Protein AF-A0A352EDD2-F1 (afdb_monomer)

Foldseek 3Di:
DDDDDDDDPDLVVQVPDDDAREDADCDDDPPHFYQDQLCQVVDPDQDDDDWDWDDDVNAIDTQADPDTPDRHRLVNVCCCVVVVSVQPDDDDADPVRGHDPCPDPCNVVVNSVPPRSVVVVQVVCCVRVHVPDDPVVPPD

Radius of gyration: 17.07 Å; Cα contacts (8 Å, |Δi|>4): 148; chains: 1; bounding box: 43×33×43 Å

Structure (mmCIF, N/CA/C/O backbone):
data_AF-A0A352EDD2-F1
#
_entry.id   AF-A0A352EDD2-F1
#
loop_
_atom_site.group_PDB
_atom_site.id
_atom_site.type_symbol
_atom_site.label_atom_id
_atom_site.label_alt_id
_atom_site.label_comp_id
_atom_site.label_asym_id
_atom_site.label_entity_id
_atom_site.label_seq_id
_atom_site.pdbx_PDB_ins_code
_atom_site.Cartn_x
_atom_site.Cartn_y
_atom_site.Cartn_z
_atom_site.occupancy
_atom_site.B_iso_or_equiv
_atom_site.auth_seq_id
_atom_site.auth_comp_id
_atom_site.auth_asym_id
_atom_site.auth_atom_id
_atom_site.pdbx_PDB_model_num
ATOM 1 N N . MET A 1 1 ? -9.842 1.623 -21.195 1.00 48.62 1 MET A N 1
ATOM 2 C CA . MET A 1 1 ? -8.895 0.660 -21.825 1.00 48.62 1 MET A CA 1
ATOM 3 C C . MET A 1 1 ? -8.670 -0.501 -20.860 1.00 48.62 1 MET A C 1
ATOM 5 O O . MET A 1 1 ? -8.282 -0.238 -19.732 1.00 48.62 1 MET A O 1
ATOM 9 N N . ARG A 1 2 ? -8.940 -1.762 -21.238 1.00 57.62 2 ARG A N 1
ATOM 10 C CA . ARG A 1 2 ? -8.622 -2.919 -20.375 1.00 57.62 2 ARG A CA 1
ATOM 11 C C . ARG A 1 2 ? -7.118 -3.182 -20.448 1.00 57.62 2 ARG A C 1
ATOM 13 O O . ARG A 1 2 ? -6.628 -3.575 -21.502 1.00 57.62 2 ARG A O 1
ATOM 20 N N . VAL A 1 3 ? -6.395 -2.942 -19.356 1.00 72.31 3 VAL A N 1
ATOM 21 C CA . VAL A 1 3 ? -4.993 -3.366 -19.233 1.00 72.31 3 VAL A CA 1
ATOM 22 C C . VAL A 1 3 ? -4.978 -4.893 -19.214 1.00 72.31 3 VAL A C 1
ATOM 24 O O . VAL A 1 3 ? -5.673 -5.510 -18.405 1.00 72.31 3 VAL A O 1
ATOM 27 N N . LYS A 1 4 ? -4.235 -5.518 -20.132 1.00 83.94 4 LYS A N 1
ATOM 28 C CA . LYS A 1 4 ? -4.057 -6.972 -20.130 1.00 83.94 4 LYS A CA 1
ATOM 29 C C . LYS A 1 4 ? -3.035 -7.321 -19.051 1.00 83.94 4 LYS A C 1
ATOM 31 O O . LYS A 1 4 ? -1.848 -7.091 -19.240 1.00 83.94 4 LYS A O 1
ATOM 36 N N . VAL A 1 5 ? -3.508 -7.874 -17.941 1.00 90.00 5 VAL A N 1
ATOM 37 C CA . VAL A 1 5 ? -2.650 -8.424 -16.887 1.00 90.00 5 VAL A CA 1
ATOM 38 C C . VAL A 1 5 ? -2.395 -9.898 -17.192 1.00 90.00 5 VAL A C 1
ATOM 40 O O . VAL A 1 5 ? -3.329 -10.637 -17.510 1.00 90.00 5 VAL A O 1
ATOM 43 N N . ILE A 1 6 ? -1.132 -10.315 -17.134 1.00 94.25 6 ILE A N 1
ATOM 44 C CA . ILE A 1 6 ? -0.719 -11.714 -17.274 1.00 94.25 6 ILE A CA 1
ATOM 45 C C . ILE A 1 6 ? -0.005 -12.099 -15.983 1.00 94.25 6 ILE A C 1
ATOM 47 O O . ILE A 1 6 ? 0.909 -11.401 -15.551 1.00 94.25 6 ILE A O 1
ATOM 51 N N . HIS A 1 7 ? -0.446 -13.190 -15.365 1.00 94.88 7 HIS A N 1
ATOM 52 C CA . HIS A 1 7 ? 0.143 -13.703 -14.136 1.00 94.88 7 HIS A CA 1
ATOM 53 C C . HIS A 1 7 ? 1.145 -14.804 -14.467 1.00 94.88 7 HIS A C 1
ATOM 55 O O . HIS A 1 7 ? 0.839 -15.708 -15.245 1.00 94.88 7 HIS A O 1
ATOM 61 N N . TYR A 1 8 ? 2.313 -14.737 -13.836 1.00 96.31 8 TYR A N 1
ATOM 62 C CA . TYR A 1 8 ? 3.366 -15.735 -13.957 1.00 96.31 8 TYR A CA 1
ATOM 63 C C . TYR A 1 8 ? 3.668 -16.315 -12.577 1.00 96.31 8 TYR A C 1
ATOM 65 O O . TYR A 1 8 ? 3.790 -15.576 -11.603 1.00 96.31 8 TYR A O 1
ATOM 73 N N . SER A 1 9 ? 3.786 -17.639 -12.505 1.00 94.12 9 SER A N 1
ATOM 74 C CA . SER A 1 9 ? 4.278 -18.371 -11.328 1.00 94.12 9 SER A CA 1
ATOM 75 C C . SER A 1 9 ? 5.640 -19.025 -11.573 1.00 94.12 9 SER A C 1
ATOM 77 O O . SER A 1 9 ? 6.190 -19.647 -10.672 1.00 94.12 9 SER A O 1
ATOM 79 N N . ASP A 1 10 ? 6.155 -18.914 -12.798 1.00 95.50 10 ASP A N 1
ATOM 80 C CA . ASP A 1 10 ? 7.452 -19.422 -13.228 1.00 95.50 10 ASP A CA 1
ATOM 81 C C . ASP A 1 10 ? 8.394 -18.248 -13.532 1.00 95.50 10 ASP A C 1
ATOM 83 O O . ASP A 1 10 ? 8.004 -17.280 -14.194 1.00 95.50 10 ASP A O 1
ATOM 87 N N . LEU A 1 11 ? 9.625 -18.330 -13.024 1.00 95.25 11 LEU A N 1
ATOM 88 C CA . LEU A 1 11 ? 10.601 -17.244 -13.105 1.00 95.25 11 LEU A CA 1
ATOM 89 C C . LEU A 1 11 ? 11.130 -17.037 -14.529 1.00 95.25 11 LEU A C 1
ATOM 91 O O . LEU A 1 11 ? 11.379 -15.896 -14.920 1.00 95.25 11 LEU A O 1
ATOM 95 N N . GLU A 1 12 ? 11.303 -18.105 -15.304 1.00 95.81 12 GLU A N 1
ATOM 96 C CA . GLU A 1 12 ? 11.847 -18.030 -16.663 1.00 95.81 12 GLU A CA 1
ATOM 97 C C . GLU A 1 12 ? 10.827 -17.384 -17.612 1.00 95.81 12 GLU A C 1
ATOM 99 O O . GLU A 1 12 ? 11.146 -16.441 -18.348 1.00 95.81 12 GLU A O 1
ATOM 104 N N . ALA A 1 13 ? 9.564 -17.806 -17.514 1.00 96.12 13 ALA A N 1
ATOM 105 C CA . ALA A 1 13 ? 8.455 -17.206 -18.247 1.00 96.12 13 ALA A CA 1
ATOM 106 C C . ALA A 1 13 ? 8.231 -15.732 -17.862 1.00 96.12 13 ALA A C 1
ATOM 108 O O . ALA A 1 13 ? 7.986 -14.901 -18.733 1.00 96.12 13 ALA A O 1
ATOM 109 N N . PHE A 1 14 ? 8.350 -15.386 -16.574 1.00 96.94 14 PHE A N 1
ATOM 110 C CA . PHE A 1 14 ? 8.265 -13.993 -16.125 1.00 96.94 14 PHE A CA 1
ATOM 111 C C . PHE A 1 14 ? 9.423 -13.146 -16.662 1.00 96.94 14 PHE A C 1
ATOM 113 O O . PHE A 1 14 ? 9.208 -12.048 -17.170 1.00 96.94 14 PHE A O 1
ATOM 120 N N . SER A 1 15 ? 10.653 -13.655 -16.570 1.00 95.56 15 SER A N 1
ATOM 121 C CA . SER A 1 15 ? 11.858 -12.919 -16.972 1.00 95.56 15 SER A CA 1
ATOM 122 C C . SER A 1 15 ? 11.866 -12.597 -18.466 1.00 95.56 15 SER A C 1
ATOM 124 O O . SER A 1 15 ? 12.276 -11.498 -18.843 1.00 95.56 15 SER A O 1
ATOM 126 N N . SER A 1 16 ? 11.358 -13.521 -19.289 1.00 95.69 16 SER A N 1
ATOM 127 C CA . SER A 1 16 ? 11.246 -13.388 -20.748 1.00 95.69 16 SER A CA 1
ATOM 128 C C . SER A 1 16 ? 10.016 -12.604 -21.228 1.00 95.69 16 SER A C 1
ATOM 130 O O . SER A 1 16 ? 9.886 -12.356 -22.427 1.00 95.69 16 SER A O 1
ATOM 132 N N . ALA A 1 17 ? 9.116 -12.198 -20.326 1.00 95.19 17 ALA A N 1
ATOM 133 C CA . ALA A 1 17 ? 7.916 -11.455 -20.689 1.00 95.19 17 ALA A CA 1
ATOM 134 C C . ALA A 1 17 ? 8.232 -10.023 -21.157 1.00 95.19 17 ALA A C 1
ATOM 136 O O . ALA A 1 17 ? 9.081 -9.329 -20.595 1.00 95.19 17 ALA A O 1
ATOM 137 N N . GLU A 1 18 ? 7.485 -9.556 -22.157 1.00 92.38 18 GLU A N 1
ATOM 138 C CA . GLU A 1 18 ? 7.551 -8.176 -22.639 1.00 92.38 18 GLU A CA 1
ATOM 139 C C . GLU A 1 18 ? 6.689 -7.225 -21.792 1.00 92.38 18 GLU A C 1
ATOM 141 O O . GLU A 1 18 ? 5.644 -7.602 -21.253 1.00 92.38 18 GLU A O 1
ATOM 146 N N . GLY A 1 19 ? 7.085 -5.950 -21.749 1.00 90.25 19 GLY A N 1
ATOM 147 C CA . GLY A 1 19 ? 6.339 -4.876 -21.090 1.00 90.25 19 GLY A CA 1
ATOM 148 C C . GLY A 1 19 ? 6.771 -4.608 -19.647 1.00 90.25 19 GLY A C 1
ATOM 149 O O . GLY A 1 19 ? 7.867 -4.970 -19.226 1.00 90.25 19 GLY A O 1
ATOM 150 N N . ILE A 1 20 ? 5.912 -3.913 -18.893 1.00 90.88 20 ILE A N 1
ATOM 151 C CA . ILE A 1 20 ? 6.178 -3.581 -17.488 1.00 90.88 20 ILE A CA 1
ATOM 152 C C . ILE A 1 20 ? 6.015 -4.844 -16.643 1.00 90.88 20 ILE A C 1
ATOM 154 O O . ILE A 1 20 ? 4.925 -5.413 -16.564 1.00 90.88 20 ILE A O 1
ATOM 158 N N . LYS A 1 21 ? 7.099 -5.248 -15.982 1.00 94.94 21 LYS A N 1
ATOM 159 C CA . LYS A 1 21 ? 7.143 -6.396 -15.079 1.00 94.94 21 LYS A CA 1
ATOM 160 C C . LYS A 1 21 ? 7.026 -5.925 -13.633 1.00 94.94 21 LYS A C 1
ATOM 162 O O . LYS A 1 21 ? 7.839 -5.127 -13.177 1.00 94.94 21 LYS A O 1
ATOM 167 N N . ILE A 1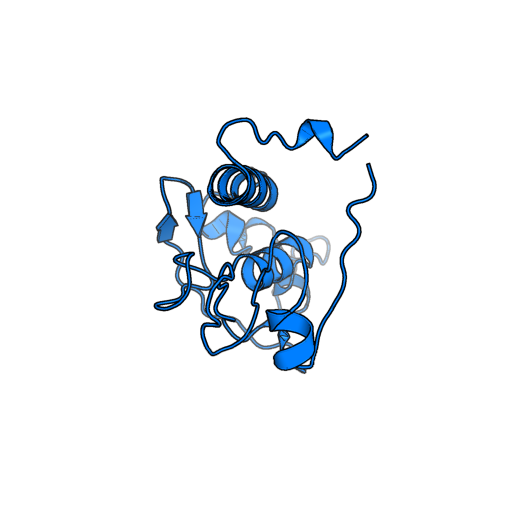 22 ? 6.024 -6.437 -12.921 1.00 95.38 22 ILE A N 1
ATOM 168 C CA . ILE A 1 22 ? 5.833 -6.205 -11.485 1.00 95.38 22 ILE A CA 1
ATOM 169 C C . ILE A 1 22 ? 6.049 -7.534 -10.767 1.00 95.38 22 ILE A C 1
ATOM 171 O O . ILE A 1 22 ? 5.323 -8.500 -11.000 1.00 95.38 22 ILE A O 1
ATOM 175 N N . ASN A 1 23 ? 7.050 -7.570 -9.898 1.00 97.00 23 ASN A N 1
ATOM 176 C CA . ASN A 1 23 ? 7.376 -8.690 -9.037 1.00 97.00 23 ASN A CA 1
ATOM 177 C C . ASN A 1 23 ? 6.761 -8.468 -7.649 1.00 97.00 23 ASN A C 1
ATOM 179 O O . ASN A 1 23 ? 7.181 -7.572 -6.919 1.00 97.00 23 ASN A O 1
ATOM 183 N N . TYR A 1 24 ? 5.803 -9.315 -7.273 1.00 96.88 24 TYR A N 1
ATOM 184 C CA . TYR A 1 24 ? 5.250 -9.377 -5.920 1.00 96.88 24 TYR A CA 1
ATOM 185 C C . TYR A 1 24 ? 5.659 -10.691 -5.246 1.00 96.88 24 TYR A C 1
ATOM 187 O O . TYR A 1 24 ? 4.888 -11.648 -5.173 1.00 96.88 24 TYR A O 1
ATOM 195 N N . SER A 1 25 ? 6.916 -10.762 -4.809 1.00 95.31 25 SER A N 1
ATOM 196 C CA . SER A 1 25 ? 7.490 -11.935 -4.140 1.00 95.31 25 SER A CA 1
ATOM 197 C C . SER A 1 25 ? 8.539 -11.527 -3.094 1.00 95.31 25 SER A C 1
ATOM 199 O O . SER A 1 25 ? 8.985 -10.376 -3.085 1.00 95.31 25 SER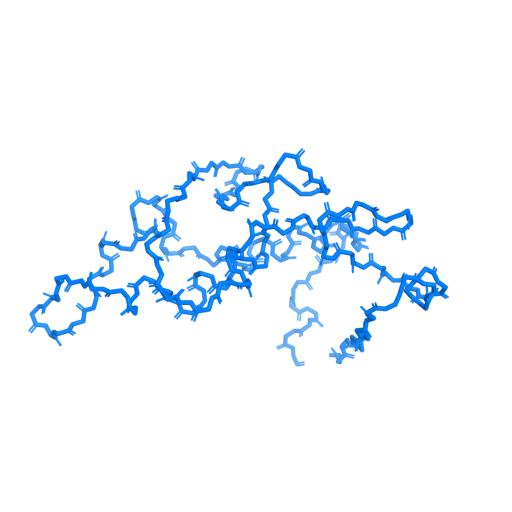 A O 1
ATOM 201 N N . PRO A 1 26 ? 8.951 -12.426 -2.178 1.00 93.44 26 PRO A N 1
ATOM 202 C CA . PRO A 1 26 ? 9.923 -12.090 -1.133 1.00 93.44 26 PRO A CA 1
ATOM 203 C C . PRO A 1 26 ? 11.299 -11.662 -1.661 1.00 93.44 26 PRO A C 1
ATOM 205 O O . PRO A 1 26 ? 12.013 -10.933 -0.973 1.00 93.44 26 PRO A O 1
ATOM 208 N N . THR A 1 27 ? 11.672 -12.100 -2.865 1.00 94.19 27 THR A N 1
ATOM 209 C CA . THR A 1 27 ? 12.994 -11.877 -3.461 1.00 94.19 27 THR A CA 1
ATOM 210 C C . THR A 1 27 ? 12.912 -10.930 -4.657 1.00 94.19 27 THR A C 1
ATOM 212 O O . THR A 1 27 ? 12.009 -11.089 -5.480 1.00 94.19 27 THR A O 1
ATOM 215 N N . PRO A 1 28 ? 13.846 -9.973 -4.802 1.00 96.06 28 PRO A N 1
ATOM 216 C CA . PRO A 1 28 ? 13.902 -9.131 -5.991 1.00 96.06 28 PRO A CA 1
ATOM 217 C C . PRO A 1 28 ? 14.203 -9.973 -7.239 1.00 96.06 28 PRO A C 1
ATOM 219 O O . PRO A 1 28 ? 14.900 -10.985 -7.166 1.00 96.06 28 PRO A O 1
ATOM 222 N N . ILE A 1 29 ? 13.676 -9.534 -8.381 1.00 96.69 29 ILE A N 1
ATOM 223 C CA . ILE A 1 29 ? 13.942 -10.108 -9.703 1.00 96.69 29 ILE A CA 1
ATOM 224 C C . ILE A 1 29 ? 14.438 -8.957 -10.576 1.00 96.69 29 ILE A C 1
ATOM 226 O O . ILE A 1 29 ? 13.841 -7.880 -10.570 1.00 96.69 29 ILE A O 1
ATOM 230 N N . GLU A 1 30 ? 15.536 -9.176 -11.293 1.00 94.56 30 GLU A N 1
ATOM 231 C CA . GLU A 1 30 ? 16.143 -8.171 -12.167 1.00 94.56 30 GLU A CA 1
ATOM 232 C C . GLU A 1 30 ? 15.182 -7.734 -13.287 1.00 94.56 30 GLU A C 1
ATOM 234 O O . GLU A 1 30 ? 14.270 -8.471 -13.677 1.00 94.56 30 GLU A O 1
ATOM 239 N N . ASP A 1 31 ? 15.357 -6.506 -13.778 1.00 94.19 31 ASP A N 1
ATOM 240 C CA . ASP A 1 31 ? 14.500 -5.888 -14.798 1.00 94.19 31 ASP A CA 1
ATOM 241 C C . ASP A 1 31 ? 13.000 -5.913 -14.453 1.00 94.19 31 ASP A C 1
ATOM 243 O O . ASP A 1 31 ? 12.144 -6.046 -15.331 1.00 94.19 31 ASP A O 1
ATOM 247 N N . SER A 1 32 ? 12.656 -5.806 -13.168 1.00 95.62 32 SER A N 1
ATOM 248 C CA . SER A 1 32 ? 11.273 -5.714 -12.706 1.00 95.62 32 SER A CA 1
ATOM 249 C C . SER A 1 32 ? 11.131 -4.711 -11.573 1.00 95.62 32 SER A C 1
ATOM 251 O O . SER A 1 32 ? 12.062 -4.491 -10.803 1.00 95.62 32 SER A O 1
ATOM 253 N N . VAL A 1 33 ? 9.939 -4.132 -11.463 1.00 95.50 33 VAL A N 1
ATOM 254 C CA . VAL A 1 33 ? 9.542 -3.375 -10.281 1.00 95.50 33 VAL A CA 1
ATOM 255 C C . VAL A 1 33 ? 9.276 -4.354 -9.146 1.00 95.50 33 VAL A C 1
ATOM 257 O O . VAL A 1 33 ? 8.441 -5.251 -9.297 1.00 95.50 33 VAL A O 1
ATOM 260 N N . HIS A 1 34 ? 9.922 -4.173 -8.000 1.00 97.12 34 HIS A N 1
ATOM 261 C CA . HIS A 1 34 ? 9.765 -5.057 -6.849 1.00 97.12 34 HIS A CA 1
ATOM 262 C C . HIS A 1 34 ? 8.847 -4.465 -5.781 1.00 97.12 34 HIS A C 1
ATOM 264 O O . HIS A 1 34 ? 9.152 -3.455 -5.152 1.00 97.12 34 HIS A O 1
ATOM 270 N N . ILE A 1 35 ? 7.748 -5.161 -5.505 1.00 97.69 35 ILE A N 1
ATOM 271 C CA . ILE A 1 35 ? 6.919 -4.950 -4.322 1.00 97.69 35 ILE A CA 1
ATOM 272 C C . ILE A 1 35 ? 7.191 -6.116 -3.365 1.00 97.69 35 ILE A C 1
ATOM 274 O O . ILE A 1 35 ? 6.822 -7.257 -3.643 1.00 97.69 35 ILE A O 1
ATOM 278 N N . SER A 1 36 ? 7.844 -5.853 -2.231 1.00 97.69 36 SER A N 1
ATOM 279 C CA . SER A 1 36 ? 8.060 -6.889 -1.216 1.00 97.69 36 SER A CA 1
ATOM 280 C C . SER A 1 36 ? 6.756 -7.150 -0.448 1.00 97.69 36 SER A C 1
ATOM 282 O O . SER A 1 36 ? 6.205 -6.207 0.120 1.00 97.69 36 SER A O 1
ATOM 284 N N . PRO A 1 37 ? 6.262 -8.397 -0.374 1.00 97.56 37 PRO A N 1
ATOM 285 C CA . PRO A 1 37 ? 5.041 -8.701 0.355 1.00 97.56 37 PRO A CA 1
ATOM 286 C C . PRO A 1 37 ? 5.225 -8.535 1.866 1.00 97.56 37 PRO A C 1
ATOM 288 O O . PRO A 1 37 ? 6.212 -9.011 2.435 1.00 97.56 37 PRO A O 1
ATOM 291 N N . GLN A 1 38 ? 4.261 -7.889 2.526 1.00 96.94 38 GLN A N 1
ATOM 292 C CA . GLN A 1 38 ? 4.243 -7.774 3.987 1.00 96.94 38 GLN A CA 1
ATOM 293 C C . GLN A 1 38 ? 3.826 -9.089 4.661 1.00 96.94 38 GLN A C 1
ATOM 295 O O . GLN A 1 38 ? 4.373 -9.407 5.715 1.00 96.94 38 GLN A O 1
ATOM 300 N N . GLY A 1 39 ? 2.937 -9.863 4.032 1.00 95.81 39 GLY A N 1
ATOM 301 C CA . GLY A 1 39 ? 2.497 -11.179 4.513 1.00 95.81 39 GLY A CA 1
ATOM 302 C C . GLY A 1 39 ? 0.983 -11.327 4.658 1.00 95.81 39 GLY A C 1
ATOM 303 O O . GLY A 1 39 ? 0.486 -12.427 4.428 1.00 95.81 39 GLY A O 1
ATOM 304 N N . LEU A 1 40 ? 0.252 -10.233 4.913 1.00 97.19 40 LEU A N 1
ATOM 305 C CA . LEU A 1 40 ? -1.203 -10.234 5.146 1.00 97.19 40 LEU A CA 1
ATOM 306 C C . LEU A 1 40 ? -1.994 -11.038 4.101 1.00 97.19 40 LEU A C 1
ATOM 308 O O . LEU A 1 40 ? -2.889 -11.802 4.443 1.00 97.19 40 LEU A O 1
ATOM 312 N N . LEU A 1 41 ? -1.645 -10.916 2.815 1.00 96.94 41 LEU A N 1
ATOM 313 C CA . LEU A 1 41 ? -2.370 -11.587 1.725 1.00 96.94 41 LEU A CA 1
ATOM 314 C C . LEU A 1 41 ? -2.208 -13.120 1.694 1.00 96.94 41 LEU A C 1
ATOM 316 O O . LEU A 1 41 ? -2.881 -13.783 0.905 1.00 96.94 41 LEU A O 1
ATOM 320 N N . TRP A 1 42 ? -1.326 -13.688 2.519 1.00 95.81 42 TRP A N 1
ATOM 321 C CA . TRP A 1 42 ? -1.117 -15.136 2.649 1.00 95.81 42 TRP A CA 1
ATOM 322 C C . TRP A 1 42 ? -1.715 -15.719 3.930 1.00 95.81 42 TRP A C 1
ATOM 324 O O . TRP A 1 42 ? -1.675 -16.941 4.118 1.00 95.81 42 TRP A O 1
ATOM 334 N N . GLU A 1 43 ? -2.258 -14.880 4.808 1.00 96.44 43 GLU A N 1
ATOM 335 C CA . GLU A 1 43 ? -2.940 -15.344 6.007 1.00 96.44 43 GLU A CA 1
ATOM 336 C C . GLU A 1 43 ? -4.216 -16.113 5.644 1.00 96.44 43 GLU A C 1
ATOM 338 O O . GLU A 1 43 ? -4.898 -15.829 4.658 1.00 96.44 43 GLU A O 1
ATOM 343 N N . LYS A 1 44 ? -4.524 -17.139 6.441 1.00 96.12 44 LYS A N 1
ATOM 344 C CA . LYS A 1 44 ? -5.708 -17.998 6.255 1.00 96.12 44 LYS A CA 1
ATOM 345 C C . LYS A 1 44 ? -6.773 -17.783 7.321 1.00 96.12 44 LYS A C 1
ATOM 347 O O . LYS A 1 44 ? -7.859 -18.348 7.222 1.00 96.12 44 LYS A O 1
ATOM 352 N N . GLU A 1 45 ? -6.439 -17.005 8.336 1.00 96.06 45 GLU A N 1
ATOM 353 C CA . GLU A 1 45 ? -7.282 -16.705 9.479 1.00 96.06 45 GLU A CA 1
ATOM 354 C C . GLU A 1 45 ? -7.313 -15.194 9.661 1.00 96.06 45 GLU A C 1
ATOM 356 O O . GLU A 1 45 ? -6.386 -14.493 9.258 1.00 96.06 45 GLU A O 1
ATOM 361 N N . LEU A 1 46 ? -8.399 -14.704 10.250 1.00 94.94 46 LEU A N 1
ATOM 362 C CA . LEU A 1 46 ? -8.497 -13.310 10.646 1.00 94.94 46 LEU A CA 1
ATOM 363 C C . LEU A 1 46 ? -7.786 -13.153 11.982 1.00 94.94 46 LEU A C 1
ATOM 365 O O . LEU A 1 46 ? -8.213 -13.729 12.985 1.00 94.94 46 LEU A O 1
ATOM 369 N N . VAL A 1 47 ? -6.705 -12.388 11.979 1.00 95.25 47 VAL A N 1
ATOM 370 C CA . VAL A 1 47 ? -5.925 -12.083 13.175 1.00 95.25 47 VAL A CA 1
ATOM 371 C C . VAL A 1 47 ? -5.730 -10.583 13.273 1.00 95.25 47 VAL A C 1
ATOM 373 O O . VAL A 1 47 ? -5.694 -9.886 12.260 1.00 95.25 47 VAL A O 1
ATOM 376 N N . ASP A 1 48 ? -5.637 -10.090 14.504 1.00 94.50 48 ASP A N 1
ATOM 377 C CA . ASP A 1 48 ? -5.389 -8.674 14.737 1.00 94.50 48 ASP A CA 1
ATOM 378 C C . ASP A 1 48 ? -4.047 -8.255 14.121 1.00 94.50 48 ASP A C 1
ATOM 380 O O . ASP A 1 48 ? -3.058 -8.992 14.183 1.00 94.50 48 ASP A O 1
ATOM 384 N N . GLN A 1 49 ? -4.042 -7.086 13.489 1.00 95.38 49 GLN A N 1
ATOM 385 C CA . GLN A 1 49 ? -2.920 -6.593 12.704 1.00 95.38 49 GLN A CA 1
ATOM 386 C C . GLN A 1 49 ? -2.286 -5.393 13.398 1.00 95.38 49 GLN A C 1
ATOM 388 O O . GLN A 1 49 ? -2.844 -4.297 13.427 1.00 95.38 49 GLN A O 1
ATOM 393 N N . GLU A 1 50 ? -1.064 -5.568 13.890 1.00 93.38 50 GLU A N 1
ATOM 394 C CA . GLU A 1 50 ? -0.288 -4.461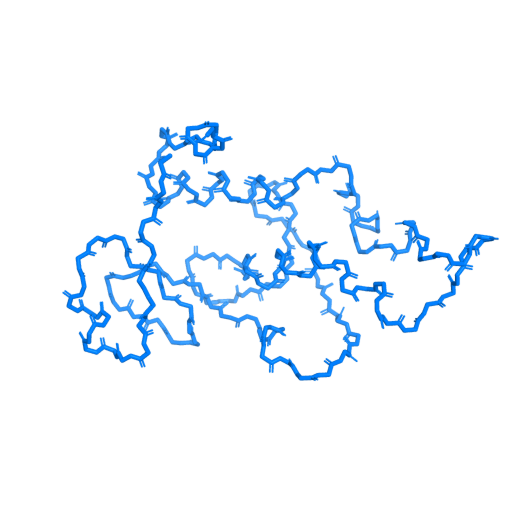 14.442 1.00 93.38 50 GLU A CA 1
ATOM 395 C C . GLU A 1 50 ? 0.504 -3.756 13.335 1.00 93.38 50 GLU A C 1
ATOM 397 O O . GLU A 1 50 ? 1.575 -4.200 12.908 1.00 93.38 50 GLU A O 1
ATOM 402 N N . PHE A 1 51 ? -0.021 -2.625 12.863 1.00 96.25 51 PHE A N 1
ATOM 403 C CA . PHE A 1 51 ? 0.656 -1.786 11.880 1.00 96.25 51 PHE A CA 1
ATOM 404 C C . PHE A 1 51 ? 1.157 -0.476 12.477 1.00 96.25 51 PHE A C 1
ATOM 406 O O . PHE A 1 51 ? 0.444 0.225 13.191 1.00 96.25 51 PHE A O 1
ATOM 413 N N . TYR A 1 52 ? 2.363 -0.083 12.072 1.00 95.62 52 TYR A N 1
ATOM 414 C CA . TYR A 1 52 ? 2.872 1.264 12.292 1.00 95.62 52 TYR A CA 1
ATOM 415 C C . TYR A 1 52 ? 2.568 2.137 11.075 1.00 95.62 52 TYR A C 1
ATOM 417 O O . TYR A 1 52 ? 2.928 1.798 9.943 1.00 95.62 52 TYR A O 1
ATOM 425 N N . CYS A 1 53 ? 1.906 3.269 11.313 1.00 97.25 53 CYS A N 1
ATOM 426 C CA . CYS A 1 53 ? 1.665 4.270 10.284 1.00 97.25 53 CYS A CA 1
ATOM 427 C C . CYS A 1 53 ? 2.816 5.282 10.246 1.00 97.25 53 CYS A C 1
ATOM 429 O O . CYS A 1 53 ? 3.202 5.852 11.267 1.00 97.25 53 CYS A O 1
ATOM 431 N N . THR A 1 54 ? 3.334 5.550 9.052 1.00 96.94 54 THR A N 1
ATOM 432 C CA . THR A 1 54 ? 4.297 6.629 8.787 1.00 96.94 54 THR A CA 1
ATOM 433 C C . THR A 1 54 ? 3.900 7.366 7.509 1.00 96.94 54 THR A C 1
ATOM 435 O O . THR A 1 54 ? 2.769 7.225 7.047 1.00 96.94 54 THR A O 1
ATOM 438 N N . THR A 1 55 ? 4.798 8.163 6.930 1.00 97.50 55 THR A N 1
ATOM 439 C CA . THR A 1 55 ? 4.569 8.848 5.656 1.00 97.50 55 THR A CA 1
ATOM 440 C C . THR A 1 55 ? 5.590 8.451 4.594 1.00 97.50 55 THR A C 1
ATOM 442 O O . THR A 1 55 ? 6.771 8.263 4.883 1.00 97.50 55 THR A O 1
ATOM 445 N N . TRP A 1 56 ? 5.132 8.353 3.348 1.00 97.25 56 TRP A N 1
ATOM 446 C CA . TRP A 1 56 ? 5.962 8.300 2.150 1.00 97.25 56 TRP A CA 1
ATOM 447 C C . TRP A 1 56 ? 5.606 9.497 1.281 1.00 97.25 56 TRP A C 1
ATOM 449 O O . TRP A 1 56 ? 4.531 9.537 0.681 1.00 97.25 56 TRP A O 1
ATOM 459 N N . GLU A 1 57 ? 6.505 10.489 1.254 1.00 92.75 57 GLU A N 1
ATOM 460 C CA . GLU A 1 57 ? 6.299 11.750 0.532 1.00 92.75 57 GLU A CA 1
ATOM 461 C C . GLU A 1 57 ? 4.899 12.333 0.815 1.00 92.75 57 GLU A C 1
ATOM 463 O O . GLU A 1 57 ? 4.082 12.496 -0.094 1.00 92.75 57 GLU A O 1
ATOM 468 N N . GLU A 1 58 ? 4.628 12.570 2.105 1.00 94.94 58 GLU A N 1
ATOM 469 C CA . GLU A 1 58 ? 3.388 13.141 2.670 1.00 94.94 58 GLU A CA 1
ATOM 470 C C . GLU A 1 58 ? 2.141 12.240 2.636 1.00 94.94 58 GLU A C 1
ATOM 472 O O . GLU A 1 58 ? 1.134 12.552 3.282 1.00 94.94 58 GLU A O 1
ATOM 477 N N . LEU A 1 59 ? 2.184 11.101 1.941 1.00 97.94 59 LEU A N 1
ATOM 478 C CA . LEU A 1 59 ? 1.097 10.125 1.985 1.00 97.94 59 LEU A CA 1
ATOM 479 C C . LEU A 1 59 ? 1.255 9.210 3.203 1.00 97.94 59 LEU A C 1
ATOM 481 O O . LEU A 1 59 ? 2.324 8.615 3.352 1.00 97.94 59 LEU A O 1
ATOM 485 N N . PRO A 1 60 ? 0.221 9.043 4.049 1.00 98.25 60 PRO A N 1
ATOM 486 C CA . PRO A 1 60 ? 0.209 8.003 5.067 1.00 98.25 60 PRO A CA 1
ATOM 487 C C . PRO A 1 60 ? 0.467 6.638 4.430 1.00 98.25 60 PRO A C 1
ATOM 489 O O . PRO A 1 60 ? -0.089 6.334 3.376 1.00 98.25 60 PRO A O 1
ATOM 492 N N . ILE A 1 61 ? 1.313 5.825 5.053 1.00 98.50 61 ILE A N 1
ATOM 493 C CA . ILE A 1 61 ? 1.595 4.448 4.646 1.00 98.50 61 ILE A CA 1
ATOM 494 C C . ILE A 1 61 ? 1.677 3.547 5.874 1.00 98.50 61 ILE A C 1
ATOM 496 O O . ILE A 1 61 ? 2.086 3.973 6.953 1.00 98.50 61 ILE A O 1
ATOM 500 N N . PHE A 1 62 ? 1.328 2.284 5.677 1.00 98.50 62 PHE A N 1
ATOM 501 C CA . PHE A 1 62 ? 1.486 1.196 6.638 1.00 98.50 62 PHE A CA 1
ATOM 502 C C . PHE A 1 62 ? 1.777 -0.098 5.860 1.00 98.50 62 PHE A C 1
ATOM 504 O O . PHE A 1 62 ? 1.936 -0.040 4.645 1.00 98.50 62 PHE A O 1
ATOM 511 N N . CYS A 1 63 ? 1.917 -1.249 6.526 1.00 97.81 63 CYS A N 1
ATOM 512 C CA . CYS A 1 63 ? 2.512 -2.455 5.921 1.00 97.81 63 CYS A CA 1
ATOM 513 C C . CYS A 1 63 ? 3.953 -2.201 5.426 1.00 97.81 63 CYS A C 1
ATOM 515 O O . CYS A 1 63 ? 4.321 -2.566 4.310 1.00 97.81 63 CYS A O 1
ATOM 517 N N . GLN A 1 64 ? 4.764 -1.530 6.253 1.00 97.50 64 GLN A N 1
ATOM 518 C CA . GLN A 1 64 ? 6.116 -1.084 5.904 1.00 97.50 64 GLN A CA 1
ATOM 519 C C . GLN A 1 64 ? 7.039 -2.235 5.493 1.00 97.50 64 GLN A C 1
ATOM 521 O O . GLN A 1 64 ? 7.009 -3.320 6.082 1.00 97.50 64 GLN A O 1
ATOM 526 N N . ARG A 1 65 ? 7.914 -1.962 4.521 1.00 97.06 65 ARG A N 1
ATOM 527 C CA . ARG A 1 65 ? 8.925 -2.898 4.022 1.00 97.06 65 ARG A CA 1
ATOM 528 C C . ARG A 1 65 ? 10.292 -2.228 3.996 1.00 97.06 65 ARG A C 1
ATOM 530 O O . ARG A 1 65 ? 10.417 -1.063 3.640 1.00 97.06 65 ARG A O 1
ATOM 537 N N . SER A 1 66 ? 11.324 -2.989 4.350 1.00 94.88 66 SER A N 1
ATOM 538 C CA . SER A 1 66 ? 12.731 -2.586 4.215 1.00 94.88 66 SER A CA 1
ATOM 539 C C . SER A 1 66 ? 13.351 -3.006 2.878 1.00 94.88 66 SER A C 1
ATOM 541 O O . SER A 1 66 ? 14.516 -2.712 2.628 1.00 94.88 66 SER A O 1
ATOM 543 N N . MET A 1 67 ? 12.591 -3.718 2.041 1.00 93.75 67 MET A N 1
ATOM 544 C CA . MET A 1 67 ? 13.004 -4.205 0.726 1.00 93.75 67 MET A CA 1
ATOM 545 C C . MET A 1 67 ? 11.935 -3.891 -0.320 1.00 93.75 67 MET A C 1
ATOM 547 O O . MET A 1 67 ? 10.751 -3.811 0.012 1.00 93.75 67 MET A O 1
ATOM 551 N N . GLY A 1 68 ? 12.358 -3.816 -1.580 1.00 94.81 68 GLY A N 1
ATOM 552 C CA . GLY A 1 68 ? 11.522 -3.435 -2.714 1.00 94.81 68 GLY A CA 1
ATOM 553 C C . GLY A 1 68 ? 11.676 -1.963 -3.084 1.00 94.81 68 GLY A C 1
ATOM 554 O O . GLY A 1 68 ? 12.359 -1.198 -2.403 1.00 94.81 68 GLY A O 1
ATOM 555 N N . ASP A 1 69 ? 11.017 -1.576 -4.170 1.00 96.12 69 ASP A N 1
ATOM 556 C CA . ASP A 1 69 ? 11.083 -0.223 -4.733 1.00 96.12 69 ASP A CA 1
ATOM 557 C C . ASP A 1 69 ? 10.140 0.760 -4.025 1.00 96.12 69 ASP A C 1
ATOM 559 O O . ASP A 1 69 ? 10.166 1.963 -4.286 1.00 96.12 69 ASP A O 1
ATOM 563 N N . LEU A 1 70 ? 9.292 0.252 -3.126 1.00 96.69 70 LEU A N 1
ATOM 564 C CA . LEU A 1 70 ? 8.397 1.034 -2.280 1.00 96.69 70 LEU A CA 1
ATOM 565 C C . LEU A 1 70 ? 8.710 0.783 -0.801 1.00 96.69 70 LEU A C 1
ATOM 567 O O . LEU A 1 70 ? 9.007 -0.349 -0.420 1.00 96.69 70 LEU A O 1
ATOM 571 N N . PRO A 1 71 ? 8.553 1.798 0.069 1.00 97.19 71 PRO A N 1
ATOM 572 C CA . PRO A 1 71 ? 8.795 1.659 1.510 1.00 97.19 71 PRO A CA 1
ATOM 573 C C . PRO A 1 71 ? 7.701 0.862 2.250 1.00 97.19 71 PRO A C 1
ATOM 575 O O . PRO A 1 71 ? 7.694 0.793 3.482 1.00 97.19 71 PRO A O 1
ATOM 578 N N . PHE A 1 72 ? 6.735 0.297 1.526 1.00 98.44 72 PHE A N 1
ATOM 579 C CA . PHE A 1 72 ? 5.593 -0.440 2.053 1.00 98.44 72 PHE A CA 1
ATOM 580 C C . PHE A 1 72 ? 5.018 -1.389 1.001 1.00 98.44 72 PHE A C 1
ATOM 582 O O . PHE A 1 72 ? 5.350 -1.290 -0.180 1.00 98.44 72 PHE A O 1
ATOM 589 N N . ASP A 1 73 ? 4.146 -2.295 1.435 1.00 98.38 73 ASP A N 1
ATOM 590 C CA . ASP A 1 73 ? 3.353 -3.150 0.559 1.00 98.38 73 ASP A CA 1
ATOM 591 C C . ASP A 1 73 ? 1.992 -2.487 0.255 1.00 98.38 73 ASP A C 1
ATOM 593 O O . ASP A 1 73 ? 1.065 -2.585 1.070 1.00 98.38 73 ASP A O 1
ATOM 597 N N . PRO A 1 74 ? 1.826 -1.821 -0.907 1.00 98.19 74 PRO A N 1
ATOM 598 C CA . PRO A 1 74 ? 0.567 -1.184 -1.271 1.00 98.19 74 PRO A CA 1
ATOM 599 C C . PRO A 1 74 ? -0.557 -2.185 -1.537 1.00 98.19 74 PRO A C 1
ATOM 601 O O . PRO A 1 74 ? -1.719 -1.797 -1.450 1.00 98.19 74 PRO A O 1
ATOM 604 N N . LEU A 1 75 ? -0.255 -3.447 -1.868 1.00 98.00 75 LEU A N 1
ATOM 605 C CA . LEU A 1 75 ? -1.282 -4.447 -2.163 1.00 98.00 75 LEU A CA 1
ATOM 606 C C . LEU A 1 75 ? -1.916 -4.956 -0.868 1.00 98.00 75 LEU A C 1
ATOM 608 O O . LEU A 1 75 ? -3.144 -4.977 -0.759 1.00 98.00 75 LEU A O 1
ATOM 612 N N . ALA A 1 76 ? -1.095 -5.281 0.134 1.00 98.44 76 ALA A N 1
ATOM 613 C CA . ALA A 1 76 ? -1.577 -5.635 1.469 1.00 98.44 76 ALA A CA 1
ATOM 614 C C . ALA A 1 76 ? -2.317 -4.463 2.135 1.00 98.44 76 ALA A C 1
ATOM 616 O O . ALA A 1 76 ? -3.438 -4.636 2.618 1.00 98.44 76 ALA A O 1
ATOM 617 N N . ALA A 1 77 ? -1.742 -3.257 2.094 1.00 98.56 77 ALA A N 1
ATOM 618 C CA . ALA A 1 77 ? -2.363 -2.074 2.685 1.00 98.56 77 ALA A CA 1
ATOM 619 C C . ALA A 1 77 ? -3.701 -1.720 2.008 1.00 98.56 77 ALA A C 1
ATOM 621 O O . ALA A 1 77 ? -4.690 -1.419 2.684 1.00 98.56 77 ALA A O 1
ATOM 622 N N . ALA A 1 78 ? -3.770 -1.799 0.673 1.00 98.62 78 ALA A N 1
ATOM 623 C CA . ALA A 1 78 ? -5.016 -1.577 -0.055 1.00 98.62 78 ALA A CA 1
ATOM 624 C C . ALA A 1 78 ? -6.067 -2.639 0.278 1.00 98.62 78 ALA A C 1
ATOM 626 O O . ALA A 1 78 ? -7.224 -2.282 0.484 1.00 98.62 78 ALA A O 1
ATOM 627 N N . PHE A 1 79 ? -5.684 -3.916 0.371 1.00 98.44 79 PHE A N 1
ATOM 628 C CA . PHE A 1 79 ? -6.596 -4.979 0.793 1.00 98.44 79 PHE A CA 1
ATOM 629 C C . PHE A 1 79 ? -7.166 -4.711 2.187 1.00 98.44 79 PHE A C 1
ATOM 631 O O . PHE A 1 79 ? -8.385 -4.748 2.347 1.00 98.44 79 PHE A O 1
ATOM 638 N N . PHE A 1 80 ? -6.323 -4.378 3.169 1.00 98.56 80 PHE A N 1
ATOM 639 C CA . PHE A 1 80 ? -6.759 -4.080 4.535 1.00 98.56 80 PHE A CA 1
ATOM 640 C C . PHE A 1 80 ? -7.813 -2.960 4.576 1.00 98.56 80 PHE A C 1
ATOM 642 O O . PHE A 1 80 ? -8.891 -3.133 5.150 1.00 98.56 80 PHE A O 1
ATOM 649 N N . LEU A 1 81 ? -7.548 -1.838 3.894 1.00 98.12 81 LEU A N 1
ATOM 650 C CA . LEU A 1 81 ? -8.477 -0.704 3.845 1.00 98.12 81 LEU A CA 1
ATOM 651 C C . LEU A 1 81 ? -9.745 -1.005 3.037 1.00 98.12 81 LEU A C 1
ATOM 653 O O . LEU A 1 81 ? -10.843 -0.690 3.490 1.00 98.12 81 LEU A O 1
ATOM 657 N N . ALA A 1 82 ? -9.606 -1.575 1.838 1.00 97.88 82 ALA A N 1
ATOM 658 C CA . ALA A 1 82 ? -10.723 -1.771 0.915 1.00 97.88 82 ALA A CA 1
ATOM 659 C C . ALA A 1 82 ? -11.678 -2.872 1.380 1.00 97.88 82 ALA A C 1
ATOM 661 O O . ALA A 1 82 ? -12.886 -2.751 1.191 1.00 97.88 82 ALA A O 1
ATOM 662 N N . SER A 1 83 ? -11.145 -3.935 1.988 1.00 97.25 83 SER A N 1
ATOM 663 C CA . SER A 1 83 ? -11.968 -5.007 2.553 1.00 97.25 83 SER A CA 1
ATOM 664 C C . SER A 1 83 ? -12.662 -4.596 3.845 1.00 97.25 83 SER A C 1
ATOM 666 O O . SER A 1 83 ? -13.624 -5.256 4.217 1.00 97.25 83 SER A O 1
ATOM 668 N N . ARG A 1 84 ? -12.194 -3.527 4.508 1.00 96.25 84 ARG A N 1
ATOM 669 C CA . ARG A 1 84 ? -12.544 -3.192 5.894 1.00 96.25 84 ARG A CA 1
ATOM 670 C C . ARG A 1 84 ? -12.223 -4.352 6.838 1.00 96.25 84 ARG A C 1
ATOM 672 O O . ARG A 1 84 ? -13.052 -4.742 7.648 1.00 96.25 84 ARG A O 1
ATOM 679 N N . TYR A 1 85 ? -11.006 -4.890 6.717 1.00 97.94 85 TYR A N 1
ATOM 680 C CA . TYR A 1 85 ? -10.529 -6.080 7.438 1.00 97.94 85 TYR A CA 1
ATOM 681 C C . TYR A 1 85 ? -10.883 -6.063 8.937 1.00 97.94 85 TYR A C 1
ATOM 683 O O . TYR A 1 85 ? -11.347 -7.060 9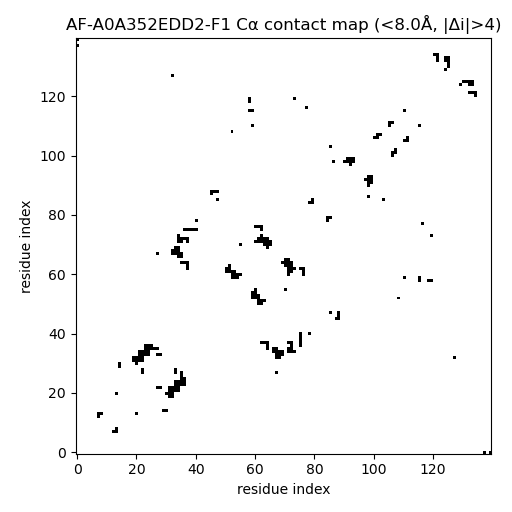.481 1.00 97.94 85 TYR A O 1
ATOM 691 N N . GLU A 1 86 ? -10.730 -4.903 9.577 1.00 96.38 86 GLU A N 1
ATOM 692 C CA . GLU A 1 86 ? -11.014 -4.652 10.997 1.00 96.38 86 GLU A CA 1
ATOM 693 C C . GLU A 1 86 ? -12.460 -4.979 11.404 1.00 96.38 86 GLU A C 1
ATOM 695 O O . GLU A 1 86 ? -12.700 -5.451 12.511 1.00 96.38 86 GLU A O 1
ATOM 700 N N . GLU A 1 87 ? -13.429 -4.793 10.504 1.00 95.94 87 GLU A N 1
ATOM 701 C CA . GLU A 1 87 ? -14.848 -5.050 10.778 1.00 95.94 87 GLU A CA 1
ATOM 702 C C . GLU A 1 87 ? -15.169 -6.548 10.891 1.00 95.94 87 GLU A C 1
ATOM 704 O O . GLU A 1 87 ? -16.245 -6.913 11.363 1.00 95.94 87 GLU A O 1
ATOM 709 N N . TYR A 1 88 ? -14.252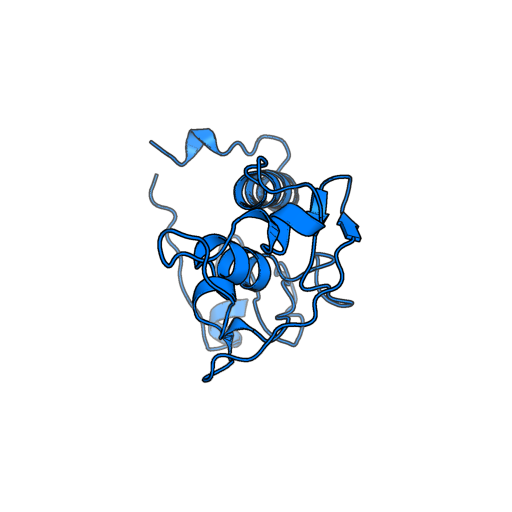 -7.428 10.474 1.00 95.88 88 TYR A N 1
ATOM 710 C CA . TYR A 1 88 ? -14.407 -8.876 10.622 1.00 95.88 88 TYR A CA 1
ATOM 711 C C . TYR A 1 88 ? -13.789 -9.427 11.914 1.00 95.88 88 TYR A C 1
ATOM 713 O O . TYR A 1 88 ? -13.996 -10.600 12.234 1.00 95.88 88 TYR A O 1
ATOM 721 N N . LEU A 1 89 ? -13.037 -8.611 12.657 1.00 95.50 89 LEU A N 1
ATOM 722 C CA . LEU A 1 89 ? -12.499 -8.980 13.965 1.00 95.50 89 LEU A CA 1
ATOM 723 C C . LEU A 1 89 ? -13.545 -8.744 15.067 1.00 95.50 89 LEU A C 1
ATOM 725 O O . LEU A 1 89 ? -14.514 -8.018 14.859 1.00 95.50 89 LEU A O 1
ATOM 729 N N . PRO A 1 90 ? -13.398 -9.343 16.261 1.00 95.25 90 PRO A N 1
ATOM 730 C CA . PRO A 1 90 ? -14.258 -9.006 17.390 1.00 95.25 90 PRO A CA 1
ATOM 731 C C . PRO A 1 90 ? -14.147 -7.516 17.753 1.00 95.25 90 PRO A C 1
ATOM 733 O O . PRO A 1 90 ? -13.072 -7.045 18.112 1.00 95.25 90 PRO A O 1
ATOM 736 N N . PHE A 1 91 ? -15.264 -6.788 17.713 1.00 95.06 91 PHE A N 1
ATOM 737 C CA . PHE A 1 91 ? -15.325 -5.365 18.059 1.00 95.06 91 PHE A CA 1
ATOM 738 C C . PHE A 1 91 ? -16.494 -5.052 18.998 1.00 95.06 91 PHE A C 1
ATOM 740 O O . PHE A 1 91 ? -17.468 -5.803 19.102 1.00 95.06 91 PHE A O 1
ATOM 747 N N . ILE A 1 92 ? -16.412 -3.906 19.678 1.00 96.00 92 ILE A N 1
ATOM 748 C CA . ILE A 1 92 ? -17.534 -3.354 20.443 1.00 96.00 92 ILE A CA 1
ATOM 749 C C . ILE A 1 92 ? -18.395 -2.544 19.482 1.00 96.00 92 ILE A C 1
ATOM 751 O O . ILE A 1 92 ? -17.968 -1.515 18.962 1.00 96.00 92 ILE A O 1
ATOM 755 N N . ALA A 1 93 ? -19.604 -3.031 19.225 1.00 95.56 93 ALA A N 1
ATOM 756 C CA . ALA A 1 93 ? -20.502 -2.397 18.279 1.00 95.56 93 ALA A CA 1
ATOM 757 C C . ALA A 1 93 ? -21.057 -1.059 18.789 1.00 95.56 93 ALA A C 1
ATOM 759 O O . ALA A 1 93 ? -21.291 -0.875 19.987 1.00 95.56 93 ALA A O 1
ATOM 760 N N . ASP A 1 94 ? -21.330 -0.147 17.855 1.00 94.75 94 ASP A N 1
ATOM 761 C CA . ASP A 1 94 ? -22.104 1.061 18.130 1.00 94.75 94 ASP A CA 1
ATOM 762 C C . ASP A 1 94 ? -23.580 0.733 18.451 1.00 94.75 94 ASP A C 1
ATOM 764 O O . ASP A 1 94 ? -24.032 -0.414 18.398 1.00 94.75 94 ASP A O 1
ATOM 768 N N . GLN A 1 95 ? -24.379 1.765 18.741 1.00 95.44 95 GLN A N 1
ATOM 769 C CA . GLN A 1 95 ? -25.818 1.629 19.022 1.00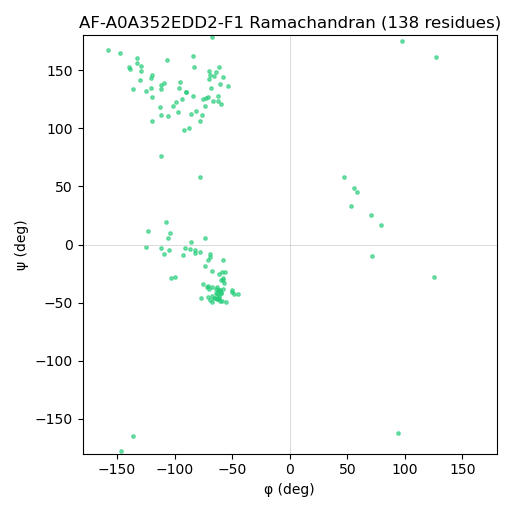 95.44 95 GLN A CA 1
ATOM 770 C C . GLN A 1 95 ? -26.637 0.979 17.885 1.00 95.44 95 GLN A C 1
ATOM 772 O O . GLN A 1 95 ? -27.796 0.620 18.090 1.00 95.44 95 GLN A O 1
ATOM 777 N N . HIS A 1 96 ? -26.066 0.857 16.684 1.00 95.44 96 HIS A N 1
ATOM 778 C CA . HIS A 1 96 ? -26.684 0.249 15.509 1.00 95.44 96 HIS A CA 1
ATOM 779 C C . HIS A 1 96 ? -26.109 -1.139 15.186 1.00 95.44 96 HIS A C 1
ATOM 781 O O . HIS A 1 96 ? -26.482 -1.716 14.165 1.00 95.44 96 HIS A O 1
ATOM 787 N N . GLY A 1 97 ? -25.226 -1.686 16.026 1.00 94.12 97 GLY A N 1
ATOM 788 C CA . GLY A 1 97 ? -24.618 -2.997 15.798 1.00 94.12 97 GLY A CA 1
ATOM 789 C C . GLY A 1 97 ? -23.462 -2.984 14.791 1.00 94.12 97 GLY A C 1
ATOM 790 O O . GLY A 1 97 ? -23.115 -4.041 14.270 1.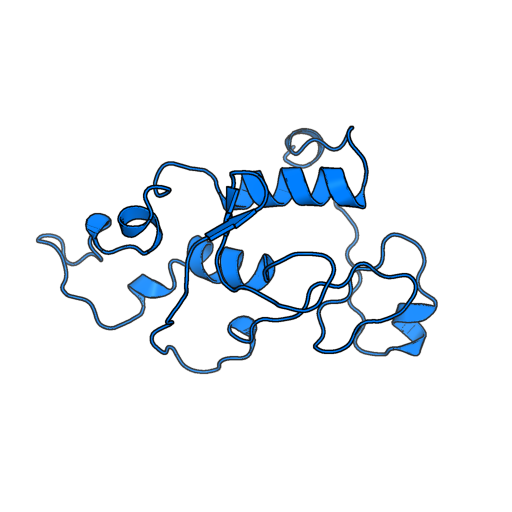00 94.12 97 GLY A O 1
ATOM 791 N N . ARG A 1 98 ? -22.887 -1.815 14.480 1.00 95.12 98 ARG A N 1
ATOM 792 C CA . ARG A 1 98 ? -21.838 -1.652 13.458 1.00 95.12 98 ARG A CA 1
ATOM 793 C C . ARG A 1 98 ? -20.478 -1.403 14.094 1.00 95.12 98 ARG A C 1
ATOM 795 O O . ARG A 1 98 ? -20.402 -0.917 15.222 1.00 95.12 98 ARG A O 1
ATOM 802 N N . PHE A 1 99 ? -19.417 -1.670 13.340 1.00 96.75 99 PHE A N 1
ATOM 803 C CA . PHE A 1 99 ? -18.074 -1.239 13.707 1.00 96.75 99 PHE A CA 1
ATOM 804 C C . PHE A 1 99 ? -18.021 0.302 13.752 1.00 96.75 99 PHE A C 1
ATOM 806 O O . PHE A 1 99 ? -18.388 0.949 12.763 1.00 96.75 99 PHE A O 1
ATOM 813 N N . PRO A 1 100 ? -17.628 0.928 14.877 1.00 97.00 100 PRO A N 1
ATOM 814 C CA . PRO A 1 100 ? -17.586 2.380 14.959 1.00 97.00 100 PRO A CA 1
ATOM 815 C C . PRO A 1 100 ? -16.436 2.935 14.112 1.00 97.00 100 PRO A C 1
ATOM 817 O O . PRO A 1 100 ? -15.280 2.576 14.301 1.00 97.00 100 PRO A O 1
ATOM 820 N N . ALA A 1 101 ? -16.733 3.877 13.212 1.00 95.00 101 ALA A N 1
ATOM 821 C CA . ALA A 1 101 ? -15.713 4.468 12.340 1.00 95.00 101 ALA A CA 1
ATOM 822 C C . ALA A 1 101 ? -14.560 5.128 13.121 1.00 95.00 101 ALA A C 1
ATOM 824 O O . ALA A 1 101 ? -13.434 5.146 12.625 1.00 95.00 101 ALA A O 1
ATOM 825 N N . SER A 1 102 ? -14.828 5.624 14.339 1.00 96.25 102 SER A N 1
ATOM 826 C CA . SER A 1 102 ? -13.824 6.207 15.238 1.00 96.25 102 SER A CA 1
ATOM 827 C C . SER A 1 102 ? -12.708 5.235 15.610 1.00 96.25 102 SER A C 1
ATOM 829 O O . SER A 1 102 ? -11.580 5.691 15.782 1.00 96.25 102 SER A O 1
ATOM 831 N N . GLU A 1 103 ? -13.026 3.938 15.667 1.00 96.31 103 GLU A N 1
ATOM 832 C CA . GLU A 1 103 ? -12.107 2.852 16.024 1.00 96.31 103 GLU A CA 1
ATOM 833 C C . GLU A 1 103 ? -11.326 2.316 14.817 1.00 96.31 103 GLU A C 1
ATOM 835 O O . GLU A 1 103 ? -10.483 1.438 14.960 1.00 96.31 103 GLU A O 1
ATOM 840 N N . SER A 1 104 ? -11.603 2.809 13.604 1.00 96.81 104 SER A N 1
ATOM 841 C CA . SER A 1 104 ? -10.853 2.370 12.426 1.00 96.81 104 SER A CA 1
ATOM 842 C C . SER A 1 104 ? -9.412 2.868 12.474 1.00 96.81 104 SER A C 1
ATOM 844 O O . SER A 1 104 ? -9.142 4.018 12.847 1.00 96.81 104 SER A O 1
ATOM 846 N N . PHE A 1 105 ? -8.489 2.061 11.957 1.00 97.56 105 PHE A N 1
ATOM 847 C CA . PHE A 1 105 ? -7.094 2.441 11.755 1.00 97.56 105 PHE A CA 1
ATOM 848 C C . PHE A 1 105 ? -6.969 3.777 11.006 1.00 97.56 105 PHE A C 1
ATOM 850 O O . PHE A 1 105 ? -6.142 4.621 11.353 1.00 97.56 105 PHE A O 1
ATOM 857 N N . ALA A 1 106 ? -7.831 4.005 10.011 1.00 97.56 106 ALA A N 1
ATOM 858 C CA . ALA A 1 106 ? -7.862 5.240 9.234 1.00 97.56 106 ALA A CA 1
ATOM 859 C C . ALA A 1 106 ? -8.310 6.467 10.046 1.00 97.56 106 ALA A C 1
ATOM 861 O O . ALA A 1 106 ? -7.781 7.562 9.840 1.00 97.56 106 ALA A O 1
ATOM 862 N N . SER A 1 107 ? -9.262 6.297 10.970 1.00 97.69 107 SER A N 1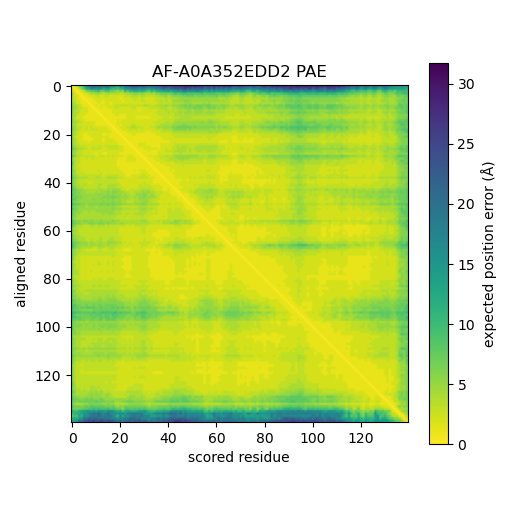
ATOM 863 C CA . SER A 1 107 ? -9.689 7.346 11.904 1.00 97.69 107 SER A CA 1
ATOM 864 C C . SER A 1 107 ? -8.581 7.680 12.899 1.00 97.69 107 SER A C 1
ATOM 866 O O . SER A 1 107 ? -8.197 8.845 13.014 1.00 97.69 107 SER A O 1
ATOM 868 N N . HIS A 1 108 ? -7.994 6.664 13.541 1.00 97.19 108 HIS A N 1
ATOM 869 C CA . HIS A 1 108 ? -6.913 6.847 14.515 1.00 97.19 108 HIS A CA 1
ATOM 870 C C . HIS A 1 108 ? -5.690 7.572 13.941 1.00 97.19 108 HIS A C 1
ATOM 872 O O . HIS A 1 108 ? -5.018 8.312 14.658 1.00 97.19 108 HIS A O 1
ATOM 878 N N . HIS A 1 109 ? -5.433 7.410 12.644 1.00 97.50 109 HIS A N 1
ATOM 879 C CA . HIS A 1 109 ? -4.310 8.039 11.949 1.00 97.50 109 HIS A CA 1
ATOM 880 C C . HIS A 1 109 ? -4.713 9.242 11.077 1.00 97.50 109 HIS A C 1
ATOM 882 O O . HIS A 1 109 ? -3.895 9.751 10.310 1.00 97.50 109 HIS A O 1
ATOM 888 N N . GLY A 1 110 ? -5.955 9.728 11.189 1.00 97.00 110 GLY A N 1
ATOM 889 C CA . GLY A 1 110 ? -6.384 10.998 10.595 1.00 97.00 110 GLY A CA 1
ATOM 890 C C . GLY A 1 110 ? -6.491 11.014 9.066 1.00 97.00 110 GLY A C 1
ATOM 891 O O . GLY A 1 110 ? -6.370 12.077 8.458 1.00 97.00 110 GLY A O 1
ATOM 892 N N . PHE A 1 111 ? -6.715 9.863 8.427 1.00 97.19 111 PHE A N 1
ATOM 893 C CA . PHE A 1 111 ? -6.858 9.762 6.969 1.00 97.19 111 PHE A CA 1
ATOM 894 C C . PHE A 1 111 ? -8.178 9.135 6.505 1.00 97.19 111 PHE A C 1
ATOM 896 O O . PHE A 1 111 ? -8.321 8.848 5.320 1.00 97.19 111 PHE A O 1
ATOM 903 N N . LEU A 1 112 ? -9.156 8.964 7.402 1.00 96.88 112 LEU A N 1
ATOM 904 C CA . LEU A 1 112 ? -10.467 8.377 7.091 1.00 96.88 112 LEU A CA 1
ATOM 905 C C . LEU A 1 112 ? -11.156 9.017 5.872 1.00 96.88 112 LEU A C 1
ATOM 907 O O . LEU A 1 112 ? -11.704 8.308 5.035 1.00 96.88 112 LEU A O 1
ATOM 911 N N . GLU A 1 113 ? -11.073 10.341 5.745 1.00 95.94 113 GLU A N 1
ATOM 912 C CA . GLU A 1 113 ? -11.713 11.114 4.668 1.00 95.94 113 GLU A CA 1
ATOM 913 C C . GLU A 1 113 ? -10.871 11.197 3.380 1.00 95.94 113 GLU A C 1
ATOM 915 O O . GLU A 1 113 ? -11.247 11.874 2.419 1.00 95.94 113 GLU A O 1
ATOM 920 N N . ARG A 1 114 ? -9.698 10.551 3.338 1.00 95.50 114 ARG A N 1
ATOM 921 C CA . ARG A 1 114 ? -8.802 10.583 2.176 1.00 95.50 114 ARG A CA 1
ATOM 922 C C . ARG A 1 114 ? -9.025 9.366 1.280 1.00 95.50 114 ARG A C 1
ATOM 924 O O . ARG A 1 114 ? -9.095 8.243 1.780 1.00 95.50 114 ARG A O 1
ATOM 931 N N . PRO A 1 115 ? -9.011 9.528 -0.054 1.00 95.81 115 PRO A N 1
ATOM 932 C CA . PRO A 1 115 ? -9.013 8.404 -0.985 1.00 95.81 115 PRO A CA 1
ATOM 933 C C . PRO A 1 115 ? -7.604 7.791 -1.086 1.00 95.81 115 PRO A C 1
ATOM 935 O O . PRO A 1 115 ? -7.009 7.746 -2.162 1.00 95.81 115 PRO A O 1
ATOM 938 N N . LEU A 1 116 ? -7.052 7.341 0.044 1.00 97.62 116 LEU A N 1
ATOM 939 C CA . LEU A 1 116 ? -5.627 7.042 0.204 1.00 97.62 116 LEU A CA 1
ATOM 940 C C . LEU A 1 116 ? -5.113 5.983 -0.789 1.00 97.62 116 LEU A C 1
ATOM 942 O O . LEU A 1 116 ? -4.040 6.146 -1.364 1.00 97.62 116 LEU A O 1
ATOM 946 N N . ILE A 1 117 ? -5.919 4.954 -1.080 1.00 97.69 117 ILE A N 1
ATOM 947 C CA . ILE A 1 117 ? -5.592 3.935 -2.094 1.00 97.69 117 ILE A CA 1
ATOM 948 C C . ILE A 1 117 ? -5.410 4.573 -3.481 1.00 97.69 117 ILE A C 1
ATOM 950 O O . ILE A 1 117 ? -4.478 4.230 -4.209 1.00 97.69 117 ILE A O 1
ATOM 954 N N . ASN A 1 118 ? -6.267 5.526 -3.851 1.00 95.69 118 ASN A N 1
ATOM 955 C CA . ASN A 1 118 ? -6.172 6.226 -5.130 1.00 95.69 118 ASN A CA 1
ATOM 956 C C . ASN A 1 118 ? -4.955 7.157 -5.158 1.00 95.69 118 ASN A C 1
ATOM 958 O O . ASN A 1 118 ? -4.288 7.253 -6.187 1.00 95.69 118 ASN A O 1
ATOM 962 N N . GLU A 1 119 ? -4.644 7.826 -4.046 1.00 96.75 119 GLU A N 1
ATOM 963 C CA . GLU A 1 119 ? -3.443 8.662 -3.930 1.00 96.75 119 GLU A CA 1
ATOM 964 C C . GLU A 1 119 ? -2.169 7.824 -4.119 1.00 96.75 119 GLU A C 1
ATOM 966 O O . GLU A 1 119 ? -1.296 8.206 -4.906 1.00 96.75 119 GLU A O 1
ATOM 971 N N . TRP A 1 120 ? -2.095 6.640 -3.495 1.00 97.75 120 TRP A N 1
ATOM 972 C CA . TRP A 1 120 ? -1.008 5.686 -3.725 1.00 97.75 120 TRP A CA 1
ATOM 973 C C . TRP A 1 120 ? -0.952 5.226 -5.183 1.00 97.75 120 TRP A C 1
ATOM 975 O O . TRP A 1 120 ? 0.112 5.289 -5.792 1.00 97.75 120 TRP A O 1
ATOM 985 N N . ALA A 1 121 ? -2.079 4.815 -5.772 1.00 95.38 121 ALA A N 1
ATOM 986 C CA . ALA A 1 121 ? -2.127 4.336 -7.155 1.00 95.38 121 ALA A CA 1
ATOM 987 C C . ALA A 1 121 ? -1.657 5.400 -8.162 1.00 95.38 121 ALA A C 1
ATOM 989 O O . ALA A 1 121 ? -0.897 5.092 -9.081 1.00 95.38 121 ALA A O 1
ATOM 990 N N . LEU A 1 122 ? -2.064 6.661 -7.973 1.00 95.06 122 LEU A N 1
ATOM 991 C CA . LEU A 1 122 ? -1.608 7.777 -8.802 1.00 95.06 122 LEU A CA 1
ATOM 992 C C . LEU A 1 122 ? -0.096 7.977 -8.680 1.00 95.06 122 LEU A C 1
ATOM 994 O O . LEU A 1 122 ? 0.588 8.131 -9.692 1.00 95.06 122 LEU A O 1
ATOM 998 N N . LYS A 1 123 ? 0.426 7.970 -7.452 1.00 95.50 123 LYS A N 1
ATOM 999 C CA . LYS A 1 123 ? 1.849 8.186 -7.180 1.00 95.50 123 LYS A CA 1
ATOM 1000 C C . LYS A 1 123 ? 2.717 7.061 -7.739 1.00 95.50 123 LYS A C 1
ATOM 1002 O O . LYS A 1 123 ? 3.698 7.333 -8.423 1.00 95.50 123 LYS A O 1
ATOM 1007 N N . ILE A 1 124 ? 2.314 5.814 -7.512 1.00 95.12 124 ILE A N 1
ATOM 1008 C CA . ILE A 1 124 ? 2.975 4.615 -8.038 1.00 95.12 124 ILE A CA 1
ATOM 1009 C C . ILE A 1 124 ? 2.960 4.622 -9.570 1.00 95.12 124 ILE A C 1
ATOM 1011 O O . ILE A 1 124 ? 3.994 4.416 -10.201 1.00 95.12 124 ILE A O 1
ATOM 1015 N N . GLY A 1 125 ? 1.816 4.927 -10.187 1.00 92.69 125 GLY A N 1
ATOM 1016 C CA . GLY A 1 125 ? 1.734 5.032 -11.642 1.00 92.69 125 GLY A CA 1
ATOM 1017 C C . GLY A 1 125 ? 2.638 6.135 -12.199 1.00 92.69 125 GLY A C 1
ATOM 1018 O O . GLY A 1 125 ? 3.323 5.914 -13.195 1.00 92.69 125 GLY A O 1
ATOM 1019 N N . LYS A 1 126 ? 2.735 7.288 -11.523 1.00 93.12 126 LYS A N 1
ATOM 1020 C CA . LYS A 1 126 ? 3.681 8.350 -11.904 1.00 93.12 126 LYS A CA 1
ATOM 1021 C C . LYS A 1 126 ? 5.140 7.920 -11.776 1.00 93.12 126 LYS A C 1
ATOM 1023 O O . LYS A 1 126 ? 5.941 8.273 -12.639 1.00 93.12 126 LYS A O 1
ATOM 1028 N N . LEU A 1 127 ? 5.464 7.145 -10.743 1.00 92.50 127 LEU A N 1
ATOM 1029 C CA . LEU A 1 127 ? 6.807 6.620 -10.504 1.00 92.50 127 LEU A CA 1
ATOM 1030 C C . LEU A 1 127 ? 7.231 5.597 -11.571 1.00 92.50 127 LEU A C 1
ATOM 1032 O O . LEU A 1 127 ? 8.355 5.669 -12.057 1.00 92.50 127 LEU A O 1
ATOM 1036 N N . TRP A 1 128 ? 6.352 4.664 -11.950 1.00 90.50 128 TRP A N 1
ATOM 1037 C CA . TRP A 1 128 ? 6.726 3.527 -12.810 1.00 90.50 128 TRP A CA 1
ATOM 1038 C C . TRP A 1 128 ? 6.370 3.687 -14.289 1.00 90.50 128 TRP A C 1
ATOM 1040 O O . TRP A 1 128 ? 7.029 3.100 -15.142 1.00 90.50 128 TRP A O 1
ATOM 1050 N N . ILE A 1 129 ? 5.328 4.455 -14.610 1.00 88.31 129 ILE A N 1
ATOM 1051 C CA . ILE A 1 129 ? 4.853 4.659 -15.991 1.00 88.31 129 ILE A CA 1
ATOM 1052 C C . ILE A 1 129 ? 5.293 6.037 -16.514 1.00 88.31 129 ILE A C 1
ATOM 1054 O O . ILE A 1 129 ? 5.503 6.214 -17.716 1.00 88.31 129 ILE A O 1
ATOM 1058 N N . GLY A 1 130 ? 5.461 7.010 -15.616 1.00 89.31 130 GLY A N 1
ATOM 1059 C CA . GLY A 1 130 ? 5.961 8.351 -15.914 1.00 89.31 130 GLY A CA 1
ATOM 1060 C C . GLY A 1 130 ? 5.041 9.464 -15.410 1.00 89.31 130 GLY A C 1
ATOM 1061 O O . GLY A 1 130 ? 3.854 9.257 -15.162 1.00 89.31 130 GLY A O 1
ATOM 1062 N N . ALA A 1 131 ? 5.584 10.678 -15.289 1.00 91.19 131 ALA A N 1
ATOM 1063 C CA . ALA A 1 131 ? 4.920 11.832 -14.668 1.00 91.19 131 ALA A CA 1
ATOM 1064 C C . ALA A 1 131 ? 3.557 12.217 -15.284 1.00 91.19 131 ALA A C 1
ATOM 1066 O O . ALA A 1 131 ? 2.727 12.830 -14.613 1.00 91.19 131 ALA A O 1
ATOM 1067 N N . GLN A 1 132 ? 3.322 11.848 -16.543 1.00 89.06 132 GLN A N 1
ATOM 1068 C CA . GLN A 1 132 ? 2.082 12.060 -17.291 1.00 89.06 132 GLN A CA 1
ATOM 1069 C C . GLN A 1 132 ? 0.957 11.073 -16.939 1.00 89.06 132 GLN A C 1
ATOM 1071 O O . GLN A 1 132 ? -0.151 11.205 -17.463 1.00 89.06 132 GLN A O 1
ATOM 1076 N N . PHE A 1 133 ? 1.237 10.057 -16.117 1.00 89.56 133 PHE A N 1
ATOM 1077 C CA . PHE A 1 133 ? 0.241 9.081 -15.698 1.00 89.56 133 PHE A CA 1
ATOM 1078 C C . PHE A 1 133 ? -0.881 9.754 -14.901 1.00 89.56 133 PHE A C 1
ATOM 1080 O O . PHE A 1 133 ? -0.635 10.435 -13.907 1.00 89.56 133 PHE A O 1
ATOM 1087 N N . GLU A 1 134 ? -2.125 9.516 -15.312 1.00 87.38 134 GLU A N 1
ATOM 1088 C CA . GLU A 1 134 ? -3.313 10.062 -14.663 1.00 87.38 134 GLU A CA 1
ATOM 1089 C C . GLU A 1 134 ? -4.393 8.991 -14.529 1.00 87.38 134 GLU A C 1
ATOM 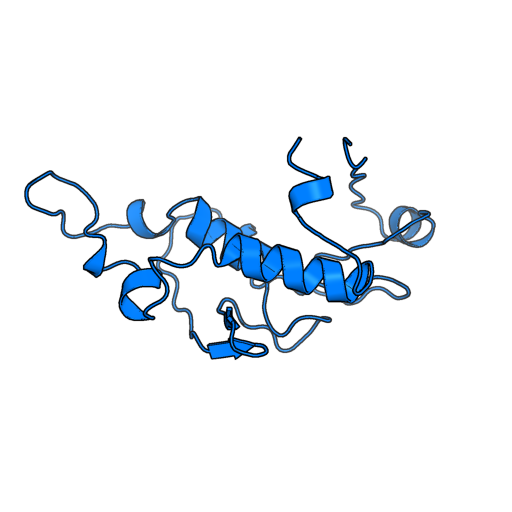1091 O O . GLU A 1 134 ? -4.737 8.306 -15.491 1.00 87.38 134 GLU A O 1
ATOM 1096 N N . LEU A 1 135 ? -4.999 8.897 -13.346 1.00 81.00 135 LEU A N 1
ATOM 1097 C CA . LEU A 1 135 ? -6.015 7.887 -13.039 1.00 81.00 135 LEU A CA 1
ATOM 1098 C C . LEU A 1 135 ? -7.257 7.990 -13.941 1.00 81.00 135 LEU A C 1
ATOM 1100 O O . LEU A 1 135 ? -7.789 6.978 -14.393 1.00 81.00 135 LEU A O 1
ATOM 1104 N N . LYS A 1 136 ? -7.706 9.214 -14.260 1.00 76.38 136 LYS A N 1
ATOM 1105 C CA . LYS A 1 136 ? -8.920 9.465 -15.068 1.00 76.38 136 LYS A CA 1
ATOM 1106 C C . LYS A 1 136 ? -8.869 8.839 -16.465 1.00 76.38 136 LYS A C 1
ATOM 1108 O O . LYS A 1 136 ? -9.918 8.561 -17.036 1.00 76.38 136 LYS A O 1
ATOM 1113 N N . GLN A 1 137 ? -7.673 8.587 -16.998 1.00 60.66 137 GLN A N 1
ATOM 1114 C CA . GLN A 1 137 ? -7.492 7.941 -18.300 1.00 60.66 137 GLN A CA 1
ATOM 1115 C C . GLN A 1 137 ? -7.907 6.453 -18.286 1.00 60.66 137 GLN A C 1
ATOM 1117 O O . GLN A 1 137 ? -8.037 5.845 -19.348 1.00 60.66 137 GLN A O 1
ATOM 1122 N N . TYR A 1 138 ? -8.150 5.870 -17.103 1.00 59.28 138 TYR A N 1
ATOM 1123 C CA . TYR A 1 138 ? -8.351 4.430 -16.917 1.00 59.28 138 TYR A CA 1
ATOM 1124 C C . TYR A 1 138 ? -9.674 4.040 -16.222 1.00 59.28 138 TYR A C 1
ATOM 1126 O O . TYR A 1 138 ? -9.952 2.849 -16.122 1.00 59.28 138 TYR A O 1
ATOM 1134 N N . TYR A 1 139 ? -10.513 5.003 -15.806 1.00 56.53 139 TYR A N 1
ATOM 1135 C CA . TYR A 1 139 ? -11.809 4.766 -15.128 1.00 56.53 139 TYR A CA 1
ATOM 1136 C C . TYR A 1 139 ? -13.058 5.054 -15.996 1.00 56.53 139 TYR A C 1
ATOM 1138 O O . TYR A 1 139 ? -14.141 5.258 -15.451 1.00 56.53 139 TYR A O 1
ATOM 1146 N N . THR A 1 140 ? -12.920 5.098 -17.328 1.00 49.38 140 THR A N 1
ATOM 1147 C CA . THR A 1 140 ? -14.046 5.259 -18.279 1.00 49.38 140 THR A CA 1
ATOM 1148 C C . THR A 1 140 ? -14.428 3.957 -18.966 1.00 49.38 140 THR A C 1
ATOM 1150 O O . THR A 1 140 ? -13.512 3.174 -19.326 1.00 49.38 140 THR A O 1
#

Mean predicted aligned error: 3.94 Å

Solvent-accessible surface area (backbone atoms only — not comparable to full-atom values): 9014 Å² total; per-residue (Å²): 98,86,79,87,83,81,90,70,95,47,68,67,66,48,69,73,51,83,78,92,45,76,41,79,40,92,65,85,57,87,93,40,48,30,40,27,68,70,53,71,84,73,57,92,66,95,69,92,80,93,72,66,77,50,69,57,94,87,37,80,42,36,43,64,34,97,48,56,81,39,68,29,14,66,67,49,42,39,47,43,63,74,69,42,51,72,70,78,47,98,75,79,55,41,102,83,71,39,74,46,65,72,77,33,72,43,39,75,68,75,44,62,94,49,66,55,63,57,55,49,51,40,52,51,38,23,72,77,77,31,82,84,50,58,65,78,78,59,78,106

pLDDT: mean 93.46, std 8.92, range [48.62, 98.62]

Secondary structure (DSSP, 8-state):
---------SHHHHHT--S--EEESSS--TTSEEE---SGGG-SS--------EEETTEEE-SB-SSBSSSB-HHHHHHHHHHTGGGGS-----TTSS--GGGSHHHHTT-TTS-HHHHHHHHHHHHHT-TT--GGGS--

Sequence (140 aa):
MRVKVIHYSDLEAFSSAEGIKINYSPTPIEDSVHISPQGLLWEKELVDQEFYCTTWEELPIFCQRSMGDLPFDPLAAAFFLASRYEEYLPFIADQHGRFPASESFASHHGFLERPLINEWALKIGKLWIGAQFELKQYYT